Protein AF-A0A1V6GP97-F1 (afdb_monomer)

Nearest PDB structures (foldseek):
  3r84-assembly16_N  TM=4.860E-01  e=9.797E+00  Saccharomyces cerevisiae
  3r84-assembly11_V  TM=4.783E-01  e=9.182E+00  Saccharomyces cerevisiae

Solvent-accessible surface area (backbone atoms only — not comparable to full-atom values): 4199 Å² total; per-residue (Å²): 136,91,76,84,54,68,81,57,26,70,76,30,75,91,56,42,80,85,58,81,63,46,62,66,76,28,60,98,35,62,69,57,46,50,52,57,47,52,48,50,54,55,60,48,47,59,55,50,54,54,51,49,51,29,58,77,70,66,46,44,76,78,72,62,76,87,132

Structure (mmCIF, N/CA/C/O backbone):
data_AF-A0A1V6GP97-F1
#
_entry.id   AF-A0A1V6GP97-F1
#
loop_
_atom_site.group_PDB
_atom_site.id
_atom_site.type_symbol
_atom_site.label_atom_id
_atom_site.label_alt_id
_atom_site.label_comp_id
_atom_site.label_asym_id
_atom_site.label_entity_id
_atom_site.label_seq_id
_atom_site.pdbx_PDB_ins_code
_atom_site.Cartn_x
_atom_site.Cartn_y
_atom_site.Cartn_z
_atom_site.occupancy
_atom_site.B_iso_or_equiv
_atom_site.auth_seq_id
_atom_site.auth_comp_id
_atom_site.auth_asym_id
_atom_site.auth_atom_id
_atom_site.pdbx_PDB_model_num
ATOM 1 N N . MET A 1 1 ? -2.822 -18.487 6.170 1.00 61.22 1 MET A N 1
ATOM 2 C CA . MET A 1 1 ? -2.108 -17.500 5.329 1.00 61.22 1 MET A CA 1
ATOM 3 C C . MET A 1 1 ? -2.887 -16.198 5.409 1.00 61.22 1 MET A C 1
ATOM 5 O O . MET A 1 1 ? -4.103 -16.267 5.315 1.00 61.22 1 MET A O 1
ATOM 9 N N . VAL A 1 2 ? -2.238 -15.058 5.650 1.00 74.19 2 VAL A N 1
ATOM 10 C CA . VAL A 1 2 ? -2.899 -13.740 5.601 1.00 74.19 2 VAL A CA 1
ATOM 11 C C . VAL A 1 2 ? -2.703 -13.189 4.193 1.00 74.19 2 VAL A C 1
ATOM 13 O O . VAL A 1 2 ? -1.570 -13.166 3.716 1.00 74.19 2 VAL A O 1
ATOM 16 N N . ALA A 1 3 ? -3.785 -12.799 3.521 1.00 83.00 3 ALA A N 1
ATOM 17 C CA . ALA A 1 3 ? -3.746 -12.287 2.154 1.00 83.00 3 ALA A CA 1
ATOM 18 C C . ALA A 1 3 ? -4.717 -11.105 1.987 1.00 83.00 3 ALA A C 1
ATOM 20 O O . ALA A 1 3 ? -5.717 -11.043 2.709 1.00 83.00 3 ALA A O 1
ATOM 21 N N . PRO A 1 4 ? -4.451 -10.173 1.053 1.00 87.12 4 PRO A N 1
ATOM 22 C CA . PRO A 1 4 ? -5.391 -9.105 0.736 1.00 87.12 4 PRO A CA 1
ATOM 23 C C . PRO A 1 4 ? -6.696 -9.652 0.146 1.00 87.12 4 PRO A C 1
ATOM 25 O O . PRO A 1 4 ? -6.704 -10.696 -0.506 1.00 87.12 4 PRO A O 1
ATOM 28 N N . SER A 1 5 ? -7.798 -8.928 0.340 1.00 89.00 5 SER A N 1
ATOM 29 C CA . SER A 1 5 ? -9.075 -9.263 -0.294 1.00 89.00 5 SER A CA 1
ATOM 30 C C . SER A 1 5 ? -9.050 -8.959 -1.795 1.00 89.00 5 SER A C 1
ATOM 32 O O . SER A 1 5 ? -8.323 -8.072 -2.247 1.00 89.00 5 SER A O 1
ATOM 34 N N . GLN A 1 6 ? -9.904 -9.632 -2.571 1.00 91.31 6 GLN A N 1
ATOM 35 C CA . GLN A 1 6 ? -10.041 -9.356 -4.006 1.00 91.31 6 GLN A CA 1
ATOM 36 C C . GLN A 1 6 ? -10.399 -7.884 -4.272 1.00 91.31 6 GLN A C 1
ATOM 38 O O . GLN A 1 6 ? -9.779 -7.236 -5.105 1.00 91.31 6 GLN A O 1
ATOM 43 N N . ALA A 1 7 ? -11.305 -7.316 -3.469 1.00 90.69 7 ALA A N 1
ATOM 44 C CA . ALA A 1 7 ? -11.702 -5.912 -3.576 1.00 90.69 7 ALA A CA 1
ATOM 45 C C . ALA A 1 7 ? -10.543 -4.917 -3.363 1.00 90.69 7 ALA A C 1
ATOM 47 O O . ALA A 1 7 ? -10.613 -3.781 -3.833 1.00 90.69 7 ALA A O 1
ATOM 48 N N . PHE A 1 8 ? -9.494 -5.307 -2.630 1.00 90.62 8 PHE A N 1
ATOM 49 C CA . PHE A 1 8 ? -8.267 -4.519 -2.536 1.00 90.62 8 PHE A CA 1
ATOM 50 C C . PHE A 1 8 ? -7.405 -4.689 -3.788 1.00 90.62 8 PHE A C 1
ATOM 52 O O . PHE A 1 8 ? -6.944 -3.695 -4.346 1.00 90.62 8 PHE A O 1
ATOM 59 N N . LEU A 1 9 ? -7.223 -5.928 -4.250 1.00 93.44 9 LEU A N 1
ATOM 60 C CA . LEU A 1 9 ? -6.439 -6.232 -5.446 1.00 93.44 9 LEU A CA 1
ATOM 61 C C . LEU A 1 9 ? -6.985 -5.526 -6.693 1.00 93.44 9 LEU A C 1
ATOM 63 O O . LEU A 1 9 ? -6.201 -4.972 -7.455 1.00 93.44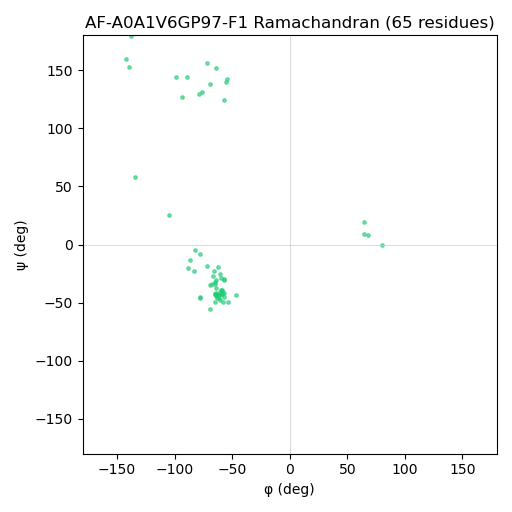 9 LEU A O 1
ATOM 67 N N . ASP A 1 10 ? -8.306 -5.441 -6.847 1.00 94.19 10 ASP A N 1
ATOM 68 C CA . ASP A 1 10 ? -8.963 -4.769 -7.979 1.00 94.19 10 ASP A CA 1
ATOM 69 C C . ASP A 1 10 ? -8.659 -3.259 -8.055 1.00 94.19 10 ASP A C 1
ATOM 71 O O . ASP A 1 10 ? -8.806 -2.634 -9.105 1.00 94.19 10 ASP A O 1
ATOM 75 N N . ARG A 1 11 ? -8.216 -2.648 -6.946 1.00 91.19 11 ARG A N 1
ATOM 76 C CA . ARG A 1 11 ? -7.797 -1.235 -6.894 1.00 91.19 11 ARG A CA 1
ATOM 77 C C . ARG A 1 11 ? -6.330 -1.035 -7.261 1.00 91.19 11 ARG A C 1
ATOM 79 O O . ARG A 1 11 ? -5.897 0.106 -7.467 1.00 91.19 11 ARG A O 1
ATOM 86 N N . LEU A 1 12 ? -5.557 -2.117 -7.309 1.00 92.94 12 LEU A N 1
ATOM 87 C CA . LEU A 1 12 ? -4.151 -2.084 -7.665 1.00 92.94 12 LEU A CA 1
ATOM 88 C C . LEU A 1 12 ? -3.975 -2.235 -9.177 1.00 92.94 12 LEU A C 1
ATOM 90 O O . LEU A 1 12 ? -4.688 -3.006 -9.825 1.00 92.94 12 LEU A O 1
ATOM 94 N N . PRO A 1 13 ? -2.983 -1.547 -9.765 1.00 89.50 13 PRO A N 1
ATOM 95 C CA . PRO A 1 13 ? -2.567 -1.855 -11.122 1.00 89.50 13 PRO A CA 1
ATOM 96 C C . PRO A 1 13 ? -2.186 -3.337 -11.227 1.00 89.50 13 PRO A C 1
ATOM 98 O O . PRO A 1 13 ? -1.566 -3.886 -10.320 1.00 89.50 13 PRO A O 1
ATOM 101 N N . TYR A 1 14 ? -2.564 -3.977 -12.333 1.00 90.81 14 TYR A N 1
ATOM 102 C CA . TYR A 1 14 ? -2.308 -5.400 -12.597 1.0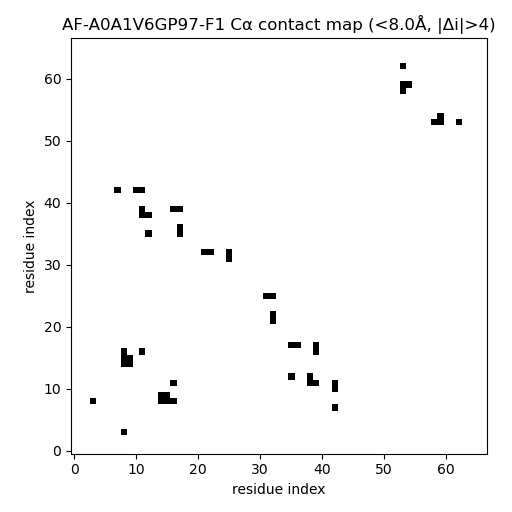0 90.81 14 TYR A CA 1
ATOM 103 C C . TYR A 1 14 ? -2.998 -6.388 -11.640 1.00 90.81 14 TYR A C 1
ATOM 105 O O . TYR A 1 14 ? -2.704 -7.580 -11.705 1.00 90.81 14 TYR A O 1
ATOM 113 N N . GLY A 1 15 ? -3.915 -5.929 -10.777 1.00 93.12 15 GLY A N 1
ATOM 114 C CA . GLY A 1 15 ? -4.705 -6.812 -9.914 1.00 93.12 15 GLY A CA 1
ATOM 115 C C . GLY A 1 15 ? -3.875 -7.580 -8.882 1.00 93.12 15 GLY A C 1
ATOM 116 O O . GLY A 1 15 ? -4.311 -8.620 -8.393 1.00 93.12 15 GLY A O 1
ATOM 117 N N . LYS A 1 16 ? -2.655 -7.117 -8.580 1.00 93.81 16 LYS A N 1
ATOM 118 C CA . LYS A 1 16 ? -1.743 -7.770 -7.638 1.00 93.81 16 LYS A CA 1
ATOM 119 C C . LYS A 1 16 ? -0.970 -6.753 -6.807 1.00 93.81 16 LYS A C 1
ATOM 121 O O . LYS A 1 16 ? -0.813 -5.596 -7.190 1.00 93.81 16 LYS A O 1
ATOM 126 N N . VAL A 1 17 ? -0.460 -7.209 -5.666 1.00 94.19 17 VAL A N 1
ATOM 127 C CA . VAL A 1 17 ? 0.548 -6.457 -4.912 1.00 94.19 17 VAL A CA 1
ATOM 128 C C . VAL A 1 17 ? 1.854 -6.469 -5.719 1.00 94.19 17 VAL A C 1
ATOM 130 O O . VAL A 1 17 ? 2.195 -7.517 -6.276 1.00 94.19 17 VAL A O 1
ATOM 133 N N . PRO A 1 18 ? 2.583 -5.341 -5.798 1.00 95.94 18 PRO A N 1
ATOM 134 C CA . PRO A 1 18 ? 3.889 -5.311 -6.438 1.00 95.94 18 PRO A CA 1
ATOM 135 C C . PRO A 1 18 ? 4.843 -6.353 -5.847 1.00 95.94 18 PRO A C 1
ATOM 137 O O . PRO A 1 18 ? 4.850 -6.597 -4.639 1.00 95.94 18 PRO A O 1
ATOM 140 N N . ASP A 1 19 ? 5.655 -6.966 -6.701 1.00 95.81 19 ASP A N 1
ATOM 141 C CA . ASP A 1 19 ? 6.575 -8.036 -6.329 1.00 95.81 19 ASP A CA 1
ATOM 142 C C . ASP A 1 19 ? 7.941 -7.871 -7.006 1.00 95.81 19 ASP A C 1
ATOM 144 O O . ASP A 1 19 ? 8.216 -6.919 -7.737 1.00 95.81 19 ASP A O 1
ATOM 148 N N . ARG A 1 20 ? 8.859 -8.796 -6.723 1.00 96.69 20 ARG A N 1
ATOM 149 C CA . ARG A 1 20 ? 10.233 -8.709 -7.230 1.00 96.69 20 ARG A CA 1
ATOM 150 C C . ARG A 1 20 ? 10.338 -8.848 -8.751 1.00 96.69 20 ARG A C 1
ATOM 152 O O . ARG A 1 20 ? 11.338 -8.401 -9.314 1.00 96.69 20 ARG A O 1
ATOM 159 N N . ASP A 1 21 ? 9.357 -9.459 -9.414 1.00 96.62 21 ASP A N 1
ATOM 160 C CA . ASP A 1 21 ? 9.402 -9.624 -10.867 1.00 96.62 21 ASP A CA 1
ATOM 161 C C . ASP A 1 21 ? 9.169 -8.286 -11.578 1.00 96.62 21 ASP A C 1
ATOM 163 O O . ASP A 1 21 ? 9.632 -8.098 -12.703 1.00 96.62 21 ASP A O 1
ATOM 167 N N . ASP A 1 22 ? 8.610 -7.292 -10.883 1.00 96.69 22 ASP A N 1
ATOM 168 C CA . ASP A 1 22 ? 8.472 -5.923 -11.379 1.00 96.69 22 ASP A CA 1
ATOM 169 C C . ASP A 1 22 ? 9.813 -5.288 -11.779 1.00 96.69 22 ASP A C 1
ATOM 171 O O . ASP A 1 22 ? 9.863 -4.469 -12.694 1.00 96.69 22 ASP A O 1
ATOM 175 N N . PHE A 1 23 ? 10.931 -5.662 -11.150 1.00 96.88 23 PHE A N 1
ATOM 176 C CA . PHE A 1 23 ? 12.245 -5.154 -11.562 1.00 96.88 23 PHE A CA 1
ATOM 177 C C . PHE A 1 23 ? 12.636 -5.623 -12.965 1.00 96.88 23 PHE A C 1
ATOM 179 O O . PHE A 1 23 ? 13.293 -4.880 -13.692 1.00 96.88 23 PHE A O 1
ATOM 186 N N . LYS A 1 24 ? 12.208 -6.829 -13.354 1.00 97.1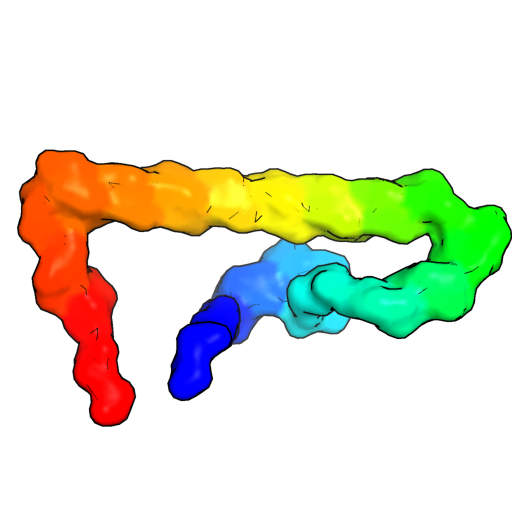9 24 LYS A N 1
ATOM 187 C CA . LYS A 1 24 ? 12.388 -7.350 -14.712 1.00 97.19 24 LYS A CA 1
ATOM 188 C C . LYS A 1 24 ? 11.364 -6.727 -15.659 1.00 97.19 24 LYS A C 1
ATOM 190 O O . LYS A 1 24 ? 11.741 -6.264 -16.729 1.00 97.19 24 LYS A O 1
ATOM 195 N N . THR A 1 25 ? 10.098 -6.661 -15.244 1.00 95.69 25 THR A N 1
ATOM 196 C CA . THR A 1 25 ? 8.991 -6.095 -16.035 1.00 95.69 25 THR A CA 1
ATOM 197 C C . THR A 1 25 ? 9.229 -4.634 -16.418 1.00 95.69 25 THR A C 1
ATOM 199 O O . THR A 1 25 ? 8.946 -4.237 -17.543 1.00 95.69 25 THR A O 1
ATOM 202 N N .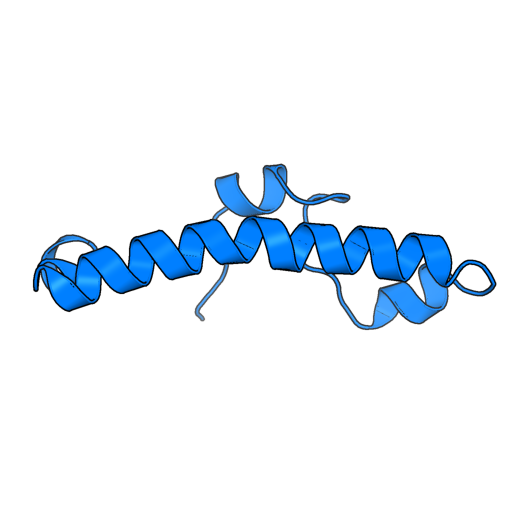 PHE A 1 26 ? 9.775 -3.831 -15.503 1.00 96.62 26 PHE A N 1
ATOM 203 C CA . PHE A 1 26 ? 10.034 -2.404 -15.707 1.00 96.62 26 PHE A CA 1
ATOM 204 C C . PHE A 1 26 ? 11.517 -2.092 -15.946 1.00 96.62 26 PHE A C 1
ATOM 206 O O . PHE A 1 2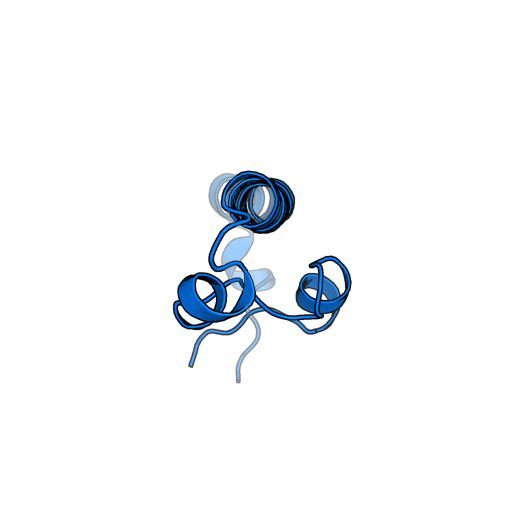6 ? 11.965 -0.981 -15.652 1.00 96.62 26 PHE A O 1
ATOM 213 N N . LEU A 1 27 ? 12.300 -3.050 -16.452 1.00 97.50 27 LEU A N 1
ATOM 214 C CA . LEU A 1 27 ? 13.710 -2.826 -16.766 1.00 97.50 27 LEU A CA 1
ATOM 215 C C . LEU A 1 27 ? 13.853 -1.658 -17.757 1.00 97.50 27 LEU A C 1
ATOM 217 O O . LEU A 1 27 ? 13.235 -1.647 -18.818 1.00 97.50 27 LEU A O 1
ATOM 221 N N . GLY A 1 28 ? 14.648 -0.649 -17.393 1.00 97.62 28 GLY A N 1
ATOM 222 C CA . GLY A 1 28 ? 14.794 0.581 -18.182 1.00 97.62 28 GLY A CA 1
ATOM 223 C C . GLY A 1 28 ? 13.666 1.608 -17.990 1.00 97.62 28 GLY A C 1
ATOM 224 O O . GLY A 1 28 ? 13.739 2.695 -18.556 1.00 97.62 28 GLY A O 1
ATOM 225 N N . ASN A 1 29 ? 12.658 1.318 -17.159 1.00 97.56 29 ASN A N 1
ATOM 226 C CA . ASN A 1 29 ? 11.563 2.232 -16.823 1.00 97.56 29 ASN A CA 1
ATOM 227 C C . ASN A 1 29 ? 11.263 2.267 -15.311 1.00 97.56 29 ASN A C 1
ATOM 229 O O . ASN A 1 29 ? 10.145 2.049 -14.838 1.00 97.56 29 ASN A O 1
ATOM 233 N N . ASP A 1 30 ? 12.281 2.612 -14.528 1.00 96.94 30 ASP A N 1
ATOM 234 C CA . ASP A 1 30 ? 12.198 2.731 -13.069 1.00 96.94 30 ASP A CA 1
ATOM 235 C C . ASP A 1 30 ? 11.132 3.720 -12.582 1.00 96.94 30 ASP A C 1
ATOM 237 O O . ASP A 1 30 ? 10.559 3.549 -11.502 1.00 96.94 30 ASP A O 1
ATOM 241 N N . LYS A 1 31 ? 10.859 4.769 -13.366 1.00 97.88 31 LYS A N 1
ATOM 242 C CA . LYS A 1 31 ? 9.841 5.774 -13.038 1.00 97.88 31 LYS A CA 1
ATOM 243 C C . LYS A 1 31 ? 8.446 5.149 -13.009 1.00 97.88 31 LYS A C 1
ATOM 245 O O . LYS A 1 31 ? 7.668 5.449 -12.103 1.00 97.88 31 LYS A O 1
ATOM 250 N N . GLU A 1 32 ? 8.151 4.271 -13.964 1.00 96.50 32 GLU A N 1
ATOM 251 C CA . GLU A 1 32 ? 6.903 3.514 -14.005 1.00 96.50 32 GLU A CA 1
ATOM 252 C C . GLU A 1 32 ? 6.791 2.564 -12.812 1.00 96.50 32 GLU A C 1
ATOM 254 O O . GLU A 1 32 ? 5.803 2.634 -12.080 1.00 96.50 32 GLU A O 1
ATOM 259 N N . ARG A 1 33 ? 7.840 1.770 -12.540 1.00 97.50 33 ARG A N 1
ATOM 260 C CA . ARG A 1 33 ? 7.876 0.862 -11.379 1.00 97.50 33 ARG A CA 1
ATOM 261 C C . ARG A 1 33 ? 7.580 1.604 -10.080 1.00 97.50 33 ARG A C 1
ATOM 263 O O . ARG A 1 33 ? 6.718 1.189 -9.313 1.00 97.50 33 ARG A O 1
ATOM 270 N N . LYS A 1 34 ? 8.262 2.732 -9.842 1.00 97.38 34 LYS A N 1
ATOM 271 C CA . LYS A 1 34 ? 8.049 3.556 -8.641 1.00 97.38 34 LYS A CA 1
ATOM 272 C C . LYS A 1 34 ? 6.618 4.081 -8.561 1.00 97.38 34 LYS A C 1
ATOM 274 O O . LYS A 1 34 ? 6.044 4.073 -7.478 1.00 97.38 34 LYS A O 1
ATOM 279 N N . ARG A 1 35 ? 6.021 4.520 -9.677 1.00 96.00 35 ARG A N 1
ATOM 280 C CA . ARG A 1 35 ? 4.620 4.973 -9.692 1.00 96.00 35 ARG A CA 1
ATOM 281 C C . ARG A 1 35 ? 3.665 3.839 -9.324 1.00 96.00 35 ARG A C 1
ATOM 283 O O . ARG A 1 35 ? 2.789 4.046 -8.488 1.00 96.00 35 ARG A O 1
ATOM 290 N N . TYR A 1 36 ? 3.858 2.663 -9.914 1.00 95.50 36 TYR A N 1
ATOM 291 C CA . TYR A 1 36 ? 3.085 1.464 -9.601 1.00 95.50 36 TYR A CA 1
ATOM 292 C C . TYR A 1 36 ? 3.193 1.089 -8.113 1.00 95.50 36 TYR A C 1
ATOM 294 O O . TYR A 1 36 ? 2.174 0.956 -7.436 1.00 95.50 36 TYR A O 1
ATOM 302 N N . TRP A 1 37 ? 4.409 1.031 -7.568 1.00 97.25 37 TRP A N 1
ATOM 303 C CA . TRP A 1 37 ? 4.645 0.713 -6.157 1.00 97.25 37 TRP A CA 1
ATOM 304 C C . TRP A 1 37 ? 4.041 1.761 -5.212 1.00 97.25 37 TRP A C 1
ATOM 306 O O . TRP A 1 37 ? 3.360 1.414 -4.249 1.00 97.25 37 TRP A O 1
ATOM 316 N N . ASN A 1 38 ? 4.202 3.051 -5.519 1.00 96.38 38 ASN A N 1
ATOM 317 C CA . ASN A 1 38 ? 3.617 4.134 -4.725 1.00 96.38 38 ASN A CA 1
ATOM 318 C C . ASN A 1 38 ? 2.083 4.110 -4.734 1.00 96.38 38 ASN A C 1
ATOM 320 O O . ASN A 1 38 ? 1.462 4.505 -3.748 1.00 96.38 38 ASN A O 1
ATOM 324 N N . LYS A 1 39 ? 1.452 3.634 -5.816 1.00 94.50 39 LYS A N 1
ATOM 325 C CA . LYS A 1 39 ? -0.002 3.433 -5.850 1.00 94.50 39 LYS A CA 1
ATOM 326 C C . LYS A 1 39 ? -0.425 2.363 -4.844 1.00 94.50 39 LYS A C 1
ATOM 328 O O . LYS A 1 39 ? -1.358 2.615 -4.091 1.00 94.50 39 LYS A O 1
ATOM 333 N N . ALA A 1 40 ? 0.286 1.236 -4.769 1.00 94.75 40 ALA A N 1
ATOM 334 C CA . ALA A 1 40 ? 0.009 0.205 -3.770 1.00 94.75 40 ALA A CA 1
ATOM 335 C C . ALA A 1 40 ? 0.191 0.722 -2.334 1.00 94.75 40 ALA A C 1
ATOM 337 O O . ALA A 1 40 ? -0.687 0.515 -1.504 1.00 94.75 40 ALA A O 1
ATOM 338 N N . VAL A 1 41 ? 1.260 1.479 -2.058 1.00 94.62 41 VAL A N 1
ATOM 339 C CA . VAL A 1 41 ? 1.463 2.136 -0.750 1.00 94.62 41 VAL A CA 1
ATOM 340 C C . VAL A 1 41 ? 0.290 3.057 -0.399 1.00 94.62 41 VAL A C 1
ATOM 342 O O . VAL A 1 41 ? -0.216 3.011 0.720 1.00 94.62 41 VAL A O 1
ATOM 345 N N . LYS A 1 42 ? -0.180 3.865 -1.357 1.00 94.38 42 LYS A N 1
ATOM 346 C CA . LYS A 1 42 ? -1.307 4.780 -1.141 1.00 94.38 42 LYS A CA 1
ATOM 347 C C . LYS A 1 42 ? -2.616 4.040 -0.852 1.00 94.38 42 LYS A C 1
ATOM 349 O O . LYS A 1 42 ? -3.350 4.461 0.034 1.00 94.38 42 LYS A O 1
ATOM 354 N N . GLU A 1 43 ? -2.916 2.959 -1.571 1.00 92.44 43 GLU A N 1
ATOM 355 C CA . GLU A 1 43 ? -4.121 2.159 -1.298 1.00 92.44 43 GLU A CA 1
ATOM 356 C C . GLU A 1 43 ? -4.039 1.442 0.059 1.00 92.44 43 GLU A C 1
ATOM 358 O O . GLU A 1 43 ? -5.051 1.330 0.752 1.00 92.44 43 GLU A O 1
ATOM 363 N N . SER A 1 44 ? -2.840 1.018 0.477 1.00 91.50 44 SER A N 1
A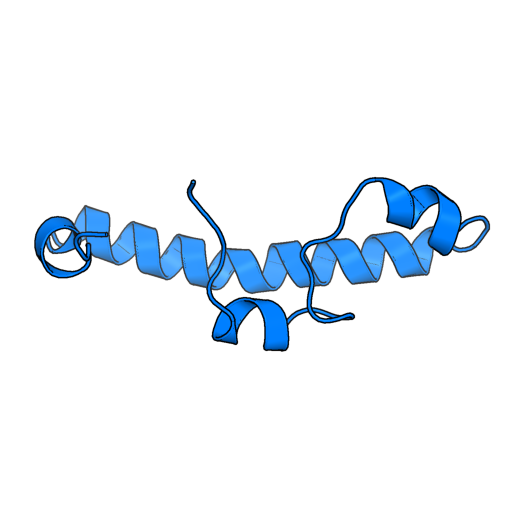TOM 364 C CA . SER A 1 44 ? -2.607 0.424 1.799 1.00 91.50 44 SER A CA 1
ATOM 365 C C . SER A 1 44 ? -2.800 1.413 2.950 1.00 91.50 44 SER A C 1
ATOM 367 O O . SER A 1 44 ? -3.165 0.985 4.041 1.00 91.50 44 SER A O 1
ATOM 369 N N . ALA A 1 45 ? -2.604 2.719 2.732 1.00 92.38 45 ALA A N 1
ATOM 370 C CA . ALA A 1 45 ? -2.817 3.730 3.772 1.00 92.38 45 ALA A CA 1
ATOM 371 C C . ALA A 1 45 ? -4.260 3.704 4.305 1.00 92.38 45 ALA A C 1
ATOM 373 O O . ALA A 1 45 ? -4.463 3.669 5.511 1.00 92.38 45 ALA A O 1
ATOM 374 N N . ARG A 1 46 ? -5.257 3.566 3.419 1.00 87.69 46 ARG A N 1
ATOM 375 C CA . ARG A 1 46 ? -6.667 3.432 3.823 1.00 87.69 46 ARG A CA 1
ATOM 376 C C . ARG A 1 46 ? -6.905 2.209 4.714 1.00 87.69 46 ARG A C 1
ATOM 378 O O . ARG A 1 46 ? -7.683 2.272 5.654 1.00 87.69 46 ARG A O 1
ATOM 385 N N . MET A 1 47 ? -6.237 1.092 4.420 1.00 88.56 47 MET A N 1
ATOM 386 C CA . MET A 1 47 ? -6.332 -0.112 5.253 1.00 88.56 47 MET A CA 1
ATOM 387 C C . MET A 1 47 ? -5.663 0.081 6.615 1.00 88.56 47 MET A C 1
ATOM 389 O O . MET A 1 47 ? -6.129 -0.482 7.601 1.00 88.56 47 MET A O 1
ATOM 393 N N . ALA A 1 48 ? -4.572 0.850 6.668 1.00 91.38 48 ALA A N 1
ATOM 394 C CA . ALA A 1 48 ? -3.927 1.206 7.925 1.00 91.38 48 ALA A CA 1
ATOM 395 C C . ALA A 1 48 ? -4.857 2.067 8.792 1.00 91.38 48 ALA A C 1
ATOM 397 O O . ALA A 1 48 ? -5.005 1.761 9.971 1.00 91.38 48 ALA A O 1
ATOM 398 N N . ASP A 1 49 ? -5.540 3.050 8.196 1.00 93.25 49 ASP A N 1
ATOM 399 C CA . ASP A 1 49 ? -6.530 3.886 8.889 1.00 93.25 49 ASP A CA 1
ATOM 400 C C . ASP A 1 49 ? -7.695 3.038 9.437 1.00 93.25 49 ASP A C 1
ATOM 402 O O . ASP A 1 49 ? -8.033 3.126 10.617 1.00 93.25 49 ASP A O 1
ATOM 406 N N . GLU A 1 50 ? -8.263 2.146 8.613 1.00 91.00 50 GLU A N 1
ATOM 407 C CA . GLU A 1 50 ? -9.337 1.224 9.023 1.00 91.00 50 GLU A CA 1
ATOM 408 C C . GLU A 1 50 ? -8.885 0.293 10.166 1.00 91.00 50 GLU A C 1
ATOM 410 O O . GLU A 1 50 ? -9.618 0.062 11.131 1.00 91.00 50 GLU A O 1
ATOM 415 N N . LEU A 1 51 ? -7.659 -0.236 10.091 1.00 91.56 51 LEU A N 1
ATOM 416 C CA . LEU A 1 51 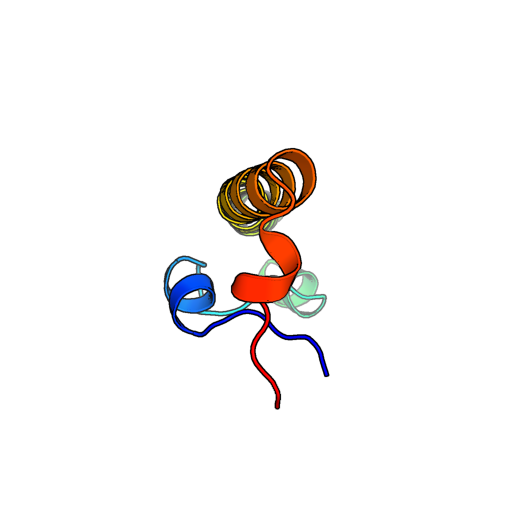? -7.092 -1.071 11.148 1.00 91.56 51 LEU A CA 1
ATOM 417 C C . LEU A 1 51 ? -6.883 -0.277 12.443 1.00 91.56 51 LEU A C 1
ATOM 419 O O . LEU A 1 51 ? -7.188 -0.789 13.522 1.00 91.56 51 LEU A O 1
ATOM 423 N N . GLN A 1 52 ? -6.374 0.951 12.344 1.00 95.44 52 GLN A N 1
ATOM 424 C CA . GLN A 1 52 ? -6.153 1.824 13.492 1.00 95.44 52 GLN A CA 1
ATOM 425 C C . GLN A 1 52 ? -7.473 2.130 14.208 1.00 95.44 52 GLN A C 1
ATOM 427 O O . GLN A 1 52 ? -7.555 1.948 15.422 1.00 95.44 52 GLN A O 1
ATOM 432 N N . GLU A 1 5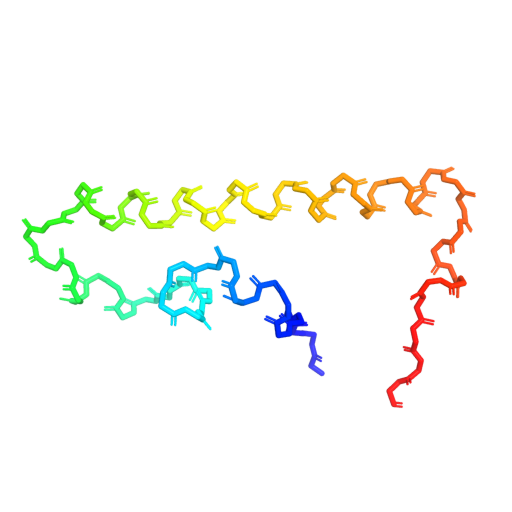3 ? -8.533 2.473 13.472 1.00 96.19 53 GLU A N 1
ATOM 433 C CA . GLU A 1 53 ? -9.863 2.704 14.049 1.00 96.19 53 GLU A CA 1
ATOM 434 C C . GLU A 1 53 ? -10.391 1.464 14.795 1.00 96.19 53 GLU A C 1
ATOM 436 O O . GLU A 1 53 ? -10.939 1.562 15.900 1.00 96.19 53 GLU A O 1
ATOM 441 N N . LEU A 1 54 ? -10.213 0.265 14.230 1.00 95.38 54 LEU A N 1
ATOM 442 C CA . LEU A 1 54 ? -10.641 -0.987 14.866 1.00 95.38 54 LEU A CA 1
ATOM 443 C C . LEU A 1 54 ? -9.879 -1.290 16.162 1.00 95.38 54 LEU A C 1
ATOM 445 O O . LEU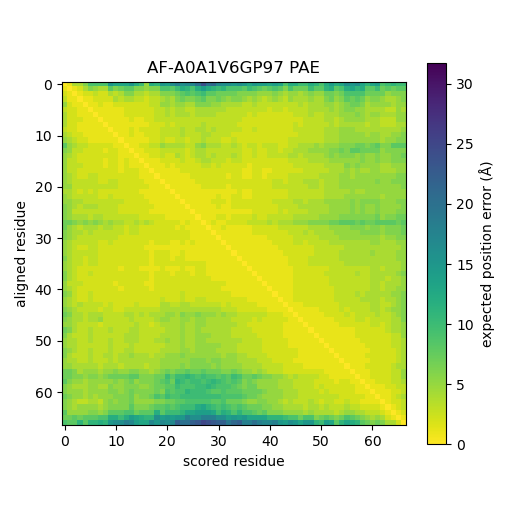 A 1 54 ? -10.463 -1.872 17.085 1.00 95.38 54 LEU A O 1
ATOM 449 N N . ILE A 1 55 ? -8.599 -0.915 16.228 1.00 95.94 55 ILE A N 1
ATOM 450 C CA . ILE A 1 55 ? -7.775 -1.022 17.437 1.00 95.94 55 ILE A CA 1
ATOM 451 C C . ILE A 1 55 ? -8.268 -0.024 18.484 1.00 95.94 55 ILE A C 1
ATOM 453 O O . ILE A 1 55 ? -8.610 -0.431 19.594 1.00 95.94 55 ILE A O 1
ATOM 457 N N . GLU A 1 56 ? -8.343 1.260 18.130 1.00 97.44 56 GLU A N 1
ATOM 458 C CA . GLU A 1 56 ? -8.673 2.349 19.058 1.00 97.44 56 GLU A CA 1
ATOM 459 C C . GLU A 1 56 ? -10.093 2.226 19.621 1.00 97.44 56 GLU A C 1
ATOM 461 O O . GLU A 1 56 ? -10.323 2.462 20.806 1.00 97.44 56 GLU A O 1
ATOM 466 N N . SER A 1 57 ? -11.050 1.786 18.802 1.00 97.25 57 SER A N 1
ATOM 467 C CA . SER A 1 57 ? -12.435 1.573 19.236 1.00 97.25 57 SER A CA 1
ATOM 468 C C . SER A 1 57 ? -12.652 0.276 20.028 1.00 97.25 57 SER A C 1
ATOM 470 O O . SER A 1 57 ? -13.758 0.040 20.519 1.00 97.25 57 SER A O 1
ATOM 472 N N . GLY A 1 58 ? -11.648 -0.606 20.110 1.00 95.88 58 GLY A N 1
ATOM 473 C CA . GLY A 1 58 ? -11.769 -1.934 20.723 1.00 95.88 58 GLY A CA 1
ATOM 474 C C . GLY A 1 58 ? -12.665 -2.913 19.949 1.00 95.88 58 GLY A C 1
ATOM 475 O O . GLY A 1 58 ? -12.945 -4.012 20.433 1.00 95.88 58 GLY A O 1
ATOM 476 N N . LYS A 1 59 ? -13.115 -2.551 18.739 1.00 95.31 59 LYS A N 1
ATOM 477 C CA . LYS A 1 59 ? -14.050 -3.346 17.921 1.00 95.31 59 LYS A CA 1
ATOM 478 C C . LYS A 1 59 ? -13.373 -4.453 17.115 1.00 95.31 59 LYS A C 1
ATOM 480 O O . LYS A 1 59 ? -14.075 -5.249 16.495 1.00 95.31 59 LYS A O 1
ATOM 485 N N . MET A 1 60 ? -12.042 -4.549 17.141 1.00 92.81 60 MET A N 1
ATOM 486 C CA . MET A 1 60 ? -11.271 -5.534 16.372 1.00 92.81 60 MET A CA 1
ATOM 487 C C . MET A 1 60 ? -11.824 -6.967 16.468 1.00 92.81 60 MET A C 1
ATOM 489 O O . MET A 1 60 ? -11.960 -7.627 15.442 1.00 92.81 60 MET A O 1
ATOM 493 N N . ARG A 1 61 ? -12.214 -7.447 17.661 1.00 92.62 61 ARG A N 1
ATOM 494 C CA . ARG A 1 61 ? -12.755 -8.817 17.823 1.00 92.62 61 ARG A CA 1
ATOM 495 C C . ARG A 1 61 ? -14.022 -9.077 17.004 1.00 92.62 61 ARG A C 1
ATOM 497 O O . ARG A 1 61 ? -14.246 -10.214 16.616 1.00 92.62 61 ARG A O 1
ATOM 504 N N . ASN A 1 62 ? -14.819 -8.043 16.742 1.00 93.38 62 ASN A N 1
ATOM 505 C CA . ASN A 1 62 ? -16.064 -8.152 15.981 1.00 93.38 62 ASN A CA 1
ATOM 506 C C . ASN A 1 62 ? -15.819 -8.123 14.465 1.00 93.38 62 ASN A C 1
ATOM 508 O O . ASN A 1 62 ? -16.658 -8.588 13.702 1.00 93.38 62 ASN A O 1
ATOM 512 N N . ALA A 1 63 ? -14.690 -7.555 14.032 1.00 89.56 63 ALA A N 1
ATOM 513 C CA . ALA A 1 63 ? -14.327 -7.426 12.622 1.00 89.56 63 ALA A CA 1
ATOM 514 C C . ALA A 1 63 ? -13.553 -8.644 12.085 1.00 89.56 63 ALA A C 1
ATOM 516 O O . ALA A 1 63 ? -13.500 -8.856 10.875 1.00 89.56 63 ALA A O 1
ATOM 517 N N . VAL A 1 64 ? -12.948 -9.449 12.964 1.00 89.19 64 VAL A N 1
ATOM 518 C CA . VAL A 1 64 ? -12.214 -10.658 12.570 1.00 89.19 64 VAL A CA 1
ATOM 519 C C . VAL A 1 64 ? -13.188 -11.802 12.283 1.00 89.19 64 VAL A C 1
ATOM 521 O O . VAL A 1 64 ? -14.036 -12.140 13.106 1.00 89.19 64 VAL A O 1
ATOM 524 N N . GLN A 1 65 ? -13.025 -12.440 11.124 1.00 84.12 65 GLN A N 1
ATOM 525 C CA . GLN A 1 65 ? -13.773 -13.633 10.729 1.00 84.12 65 GLN A CA 1
ATOM 526 C C . GLN A 1 65 ? -12.940 -14.895 10.974 1.00 84.12 65 GLN A C 1
ATOM 528 O O . GLN A 1 65 ? -11.718 -14.894 10.810 1.00 84.12 65 GLN A O 1
ATOM 533 N N . ARG A 1 66 ? -13.602 -15.983 11.375 1.00 79.31 66 ARG A N 1
ATOM 534 C CA . ARG A 1 66 ? -12.971 -17.304 11.481 1.00 79.31 66 ARG A CA 1
ATOM 535 C C . ARG A 1 66 ? -12.821 -17.899 10.077 1.00 79.31 66 ARG A C 1
ATOM 537 O O . ARG A 1 66 ? -13.784 -17.872 9.316 1.00 79.31 66 ARG A O 1
ATOM 544 N N . PHE A 1 67 ? -11.623 -18.393 9.775 1.00 66.50 67 PHE A N 1
ATOM 545 C CA . PHE A 1 67 ? -11.314 -19.163 8.567 1.00 66.50 67 PHE A CA 1
ATOM 546 C C . PHE A 1 67 ? -11.692 -20.633 8.734 1.00 66.50 67 PHE A C 1
ATOM 548 O O . PHE A 1 67 ? -11.581 -21.131 9.881 1.00 66.50 67 PHE A O 1
#

Sequence (67 aa):
MVAPSQAFLDRLPYGKVPDRDDFKTFLGNDKERKRYWNKAVKESARMADELQELIESGKMRNAVQRF

Radius of gyration: 15.13 Å; Cα contacts (8 Å, |Δi|>4): 26; chains: 1; bounding box: 31×25×39 Å

Foldseek 3Di:
DDDDDQVLLVQAVPSDQDDPCLCVVCPVNVVVSVVRNVSNVVSVVVVVVVVVCCVVVVVVVVVDDDD

Secondary structure (DSSP, 8-state):
-----HHHHTTSGGGS---TTHHHHTTT-HHHHHHHHHHHHHHHHHHHHHHHHHHHTSTHHHHPPP-

Mean predicted aligned error: 3.75 Å

pLDDT: mean 92.34, std 6.67, range [61.22, 97.88]